Protein AF-A0A7V9AVA5-F1 (afdb_monomer_lite)

Secondary structure (DSSP, 8-state):
--HHHHHHTT-S-HHHHHHHHHHHTT-HHHHHHHHHHHHHHHHHHHHH-PPPPHHHHHHHHHHHHHHH--

Radius of gyration: 18.85 Å; chains: 1; bounding box: 37×27×44 Å

Structure (mmCIF, N/CA/C/O backbone):
data_AF-A0A7V9AVA5-F1
#
_entry.id   AF-A0A7V9AVA5-F1
#
loop_
_atom_site.group_PDB
_atom_site.id
_atom_site.type_symbol
_atom_site.label_atom_id
_atom_site.label_alt_id
_atom_site.label_comp_id
_atom_site.label_asym_id
_atom_site.label_entity_id
_atom_site.label_seq_id
_atom_site.pdbx_PDB_ins_code
_atom_site.Cartn_x
_atom_site.Cartn_y
_atom_site.Cartn_z
_atom_site.occupancy
_atom_site.B_iso_or_equiv
_atom_site.auth_seq_id
_atom_site.auth_comp_id
_atom_site.auth_asym_id
_atom_site.auth_atom_id
_atom_site.pdbx_PDB_model_num
ATOM 1 N N . MET A 1 1 ? -4.477 10.528 -7.585 1.00 58.38 1 MET A N 1
ATOM 2 C CA . MET A 1 1 ? -3.449 9.591 -7.082 1.00 58.38 1 MET A CA 1
ATOM 3 C C . MET A 1 1 ? -4.121 8.404 -6.389 1.00 58.38 1 MET A C 1
ATOM 5 O O . MET A 1 1 ? -3.942 8.225 -5.196 1.00 58.38 1 MET A O 1
ATOM 9 N N . ARG A 1 2 ? -4.943 7.631 -7.112 1.00 80.81 2 ARG A N 1
ATOM 10 C CA . ARG A 1 2 ? -5.739 6.548 -6.507 1.00 80.81 2 ARG A CA 1
ATOM 11 C C . ARG A 1 2 ? -5.104 5.167 -6.704 1.00 80.81 2 ARG A C 1
ATOM 13 O O . ARG A 1 2 ? -5.052 4.397 -5.767 1.00 80.81 2 ARG A O 1
ATOM 20 N N . LEU A 1 3 ? -4.449 4.953 -7.850 1.00 90.25 3 LEU A N 1
ATOM 21 C CA . LEU A 1 3 ? -3.812 3.685 -8.227 1.00 90.25 3 LEU A CA 1
ATOM 22 C C . LEU A 1 3 ? -2.882 3.086 -7.155 1.00 90.25 3 LEU A C 1
ATOM 24 O O . LEU A 1 3 ? -3.017 1.919 -6.828 1.00 90.25 3 LEU A O 1
ATOM 28 N N . LEU A 1 4 ? -1.938 3.861 -6.602 1.00 91.56 4 LEU A N 1
ATOM 29 C CA . LEU A 1 4 ? -1.008 3.339 -5.586 1.00 91.56 4 LEU A CA 1
ATOM 30 C C . LEU A 1 4 ? -1.698 3.073 -4.242 1.00 91.56 4 LEU A C 1
ATOM 32 O O . LEU A 1 4 ? -1.296 2.154 -3.538 1.00 91.56 4 LEU A O 1
ATOM 36 N N . ALA A 1 5 ? -2.717 3.865 -3.896 1.00 89.81 5 ALA A N 1
ATOM 37 C CA . ALA A 1 5 ? -3.523 3.651 -2.698 1.00 89.81 5 ALA A CA 1
ATOM 38 C C . ALA A 1 5 ? -4.339 2.362 -2.839 1.00 89.81 5 ALA A C 1
ATOM 40 O O . ALA A 1 5 ? -4.182 1.453 -2.032 1.00 89.81 5 ALA A O 1
ATOM 41 N N . ASP A 1 6 ? -5.101 2.248 -3.931 1.00 93.62 6 ASP A N 1
ATOM 42 C CA . ASP A 1 6 ? -5.905 1.072 -4.254 1.00 93.62 6 ASP A CA 1
ATOM 43 C C . ASP A 1 6 ? -5.013 -0.184 -4.372 1.00 93.62 6 ASP A C 1
ATOM 45 O O . ASP A 1 6 ? -5.411 -1.262 -3.945 1.00 93.62 6 ASP A O 1
ATOM 49 N N . PHE A 1 7 ? -3.784 -0.064 -4.895 1.00 94.25 7 PHE A N 1
ATOM 50 C CA . PHE A 1 7 ? -2.815 -1.167 -4.945 1.00 94.25 7 PHE A CA 1
ATOM 51 C C . PHE A 1 7 ? -2.362 -1.613 -3.550 1.00 94.25 7 PHE A C 1
ATOM 53 O O . PHE A 1 7 ? -2.377 -2.802 -3.253 1.00 94.25 7 PHE A O 1
ATOM 60 N N . ILE A 1 8 ?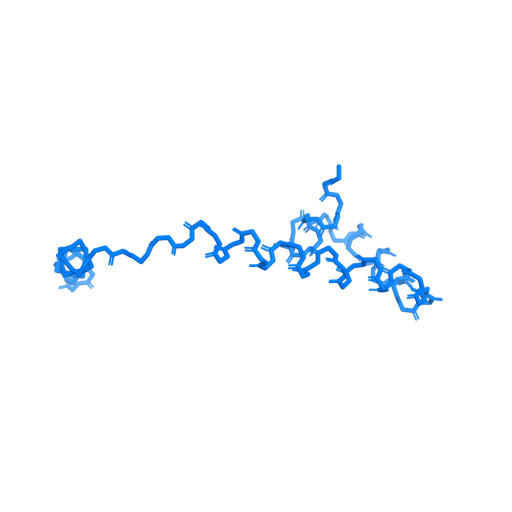 -1.986 -0.673 -2.674 1.00 90.88 8 ILE A N 1
ATOM 61 C CA . ILE A 1 8 ? -1.557 -0.980 -1.296 1.00 90.88 8 ILE A CA 1
ATOM 62 C C . ILE A 1 8 ? -2.708 -1.569 -0.473 1.00 90.88 8 ILE A C 1
ATOM 64 O O . ILE A 1 8 ? -2.479 -2.437 0.366 1.00 90.88 8 ILE A O 1
ATOM 68 N N . GLU A 1 9 ? -3.932 -1.099 -0.706 1.00 91.38 9 GLU A N 1
ATOM 69 C CA . GLU A 1 9 ? -5.140 -1.570 -0.027 1.00 91.38 9 GLU A CA 1
ATOM 70 C C . GLU A 1 9 ? -5.728 -2.849 -0.650 1.00 91.38 9 GLU A C 1
ATOM 72 O O . GLU A 1 9 ? -6.708 -3.379 -0.131 1.00 91.38 9 GLU A O 1
ATOM 77 N N . GLY A 1 10 ? -5.149 -3.361 -1.745 1.00 92.81 10 GLY A N 1
ATOM 78 C CA . GLY A 1 10 ? -5.641 -4.554 -2.442 1.00 92.81 10 GLY A CA 1
ATOM 79 C C . GLY A 1 10 ? -7.018 -4.368 -3.094 1.00 92.81 10 GLY A C 1
ATOM 80 O O . GLY A 1 10 ? -7.757 -5.332 -3.263 1.00 92.81 10 GLY A O 1
ATOM 81 N N . GLN A 1 11 ? -7.382 -3.130 -3.432 1.00 96.19 11 GLN A N 1
ATOM 82 C CA . GLN A 1 11 ? -8.677 -2.740 -4.002 1.00 96.19 11 GLN A CA 1
ATOM 83 C C . GLN A 1 11 ? -8.677 -2.658 -5.532 1.00 96.19 11 GLN A C 1
ATOM 85 O O . GLN A 1 11 ? -9.718 -2.377 -6.130 1.00 96.19 11 GLN A O 1
ATOM 90 N N . LEU A 1 12 ? -7.532 -2.883 -6.182 1.00 96.25 12 LEU A N 1
ATOM 91 C CA . LEU A 1 12 ? -7.486 -2.926 -7.639 1.00 96.25 12 LEU A CA 1
ATOM 92 C C . LEU A 1 12 ? -8.205 -4.164 -8.190 1.00 96.25 12 LEU A C 1
ATOM 94 O O . LEU A 1 12 ? -8.109 -5.246 -7.603 1.00 96.25 12 LEU A O 1
ATOM 98 N N . PRO A 1 13 ? -8.865 -4.043 -9.357 1.00 96.62 13 PRO A N 1
ATOM 99 C CA . PRO A 1 13 ? -9.289 -5.204 -10.123 1.00 96.62 13 PRO A CA 1
ATOM 100 C C . PRO A 1 13 ? -8.106 -6.163 -10.364 1.00 96.62 13 PRO A C 1
ATOM 102 O O . PRO A 1 13 ? -6.987 -5.689 -10.587 1.00 96.62 13 PRO A O 1
ATOM 105 N N . PRO A 1 14 ? -8.321 -7.493 -10.375 1.00 95.44 14 PRO A N 1
ATOM 106 C CA . PRO A 1 14 ? -7.237 -8.473 -10.495 1.00 95.44 14 PRO A CA 1
ATOM 107 C C . PRO A 1 14 ? -6.314 -8.248 -11.700 1.00 95.44 14 PRO A C 1
ATOM 109 O O . PRO A 1 14 ? -5.095 -8.354 -11.573 1.00 95.44 14 PRO A O 1
ATOM 112 N N . ASP A 1 15 ? -6.885 -7.879 -12.848 1.00 96.50 15 ASP A N 1
ATOM 113 C CA . ASP A 1 15 ? -6.127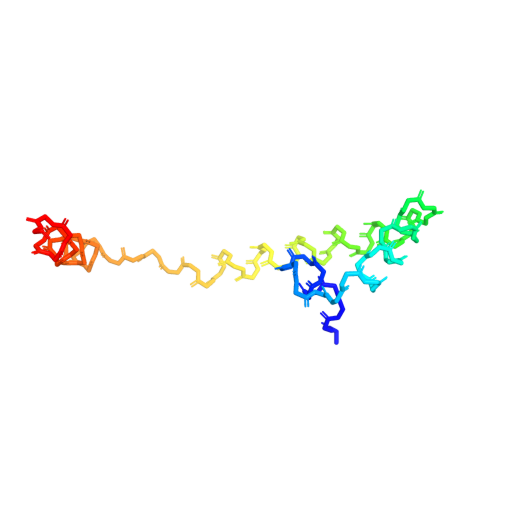 -7.636 -14.079 1.00 96.50 15 ASP A CA 1
ATOM 114 C C . ASP A 1 15 ? -5.204 -6.413 -13.954 1.00 96.50 15 ASP A C 1
ATOM 116 O O . ASP A 1 15 ? -4.056 -6.438 -14.403 1.00 96.50 15 ASP A O 1
ATOM 120 N N . GLU A 1 16 ? -5.675 -5.350 -13.296 1.00 95.94 16 GLU A N 1
ATOM 121 C CA . GLU A 1 16 ? -4.880 -4.144 -13.046 1.00 95.94 16 GLU A CA 1
ATOM 122 C C . GLU A 1 16 ? -3.791 -4.395 -12.003 1.00 95.94 16 GLU A C 1
ATOM 124 O O . GLU A 1 16 ? -2.659 -3.931 -12.166 1.00 95.94 16 GLU A O 1
ATOM 129 N N . HIS A 1 17 ? -4.108 -5.169 -10.963 1.00 96.25 17 HIS A N 1
ATOM 130 C CA . HIS A 1 17 ? -3.140 -5.570 -9.950 1.00 96.25 17 HIS A CA 1
ATOM 131 C C . HIS A 1 17 ? -1.983 -6.355 -10.582 1.00 96.25 17 HIS A C 1
ATOM 133 O O . HIS A 1 17 ? -0.820 -5.989 -10.407 1.00 96.25 17 HIS A O 1
ATOM 139 N N . ALA A 1 18 ? -2.293 -7.370 -11.395 1.00 96.62 18 ALA A N 1
ATOM 140 C CA . ALA A 1 18 ? -1.292 -8.187 -12.077 1.00 96.62 18 ALA A CA 1
ATOM 141 C C . ALA A 1 18 ? -0.443 -7.371 -13.070 1.00 96.62 18 ALA A C 1
ATOM 143 O O . ALA A 1 18 ? 0.777 -7.551 -13.153 1.00 96.62 18 ALA A O 1
ATOM 144 N N . ALA A 1 19 ? -1.062 -6.447 -13.814 1.00 96.88 19 ALA A N 1
ATOM 145 C CA . ALA A 1 19 ? -0.343 -5.557 -14.723 1.00 96.88 19 ALA A CA 1
ATOM 146 C C . ALA A 1 19 ? 0.641 -4.644 -13.971 1.00 96.88 19 ALA A C 1
ATOM 148 O O . ALA A 1 19 ? 1.785 -4.461 -14.406 1.00 96.88 19 ALA A O 1
ATOM 149 N N . LEU A 1 20 ? 0.223 -4.104 -12.823 1.00 96.31 20 LEU A N 1
ATOM 150 C CA . LEU A 1 20 ? 1.066 -3.253 -11.993 1.00 96.31 20 LEU A CA 1
ATOM 151 C C . LEU A 1 20 ? 2.205 -4.046 -11.337 1.00 96.31 20 LEU A C 1
ATOM 153 O O . LEU A 1 20 ? 3.348 -3.591 -11.365 1.00 96.31 20 LEU A O 1
ATOM 157 N N . GLU A 1 21 ? 1.947 -5.253 -10.834 1.00 96.69 21 GLU A N 1
ATOM 158 C CA . GLU A 1 21 ? 2.993 -6.148 -10.320 1.00 96.69 21 GLU A CA 1
ATOM 159 C C . GLU A 1 21 ? 4.038 -6.483 -11.390 1.00 96.69 21 GLU A C 1
ATOM 161 O O . GLU A 1 21 ? 5.242 -6.400 -11.131 1.00 96.69 21 GLU A O 1
ATOM 166 N N . ASN A 1 22 ? 3.601 -6.791 -12.616 1.00 97.50 22 ASN A N 1
ATOM 167 C CA . ASN A 1 22 ? 4.507 -7.055 -13.734 1.00 97.50 22 ASN A CA 1
ATOM 168 C C . ASN A 1 22 ? 5.414 -5.850 -14.028 1.00 97.50 22 ASN A C 1
ATOM 170 O O . ASN A 1 22 ? 6.619 -6.006 -14.244 1.00 97.50 22 ASN A O 1
ATOM 174 N N . HIS A 1 23 ? 4.852 -4.640 -13.992 1.00 96.44 23 HIS A N 1
ATOM 175 C CA . HIS A 1 23 ? 5.616 -3.412 -14.170 1.00 96.44 23 HIS A CA 1
ATOM 176 C C . HIS A 1 23 ? 6.631 -3.199 -13.037 1.00 96.44 23 HIS A C 1
ATOM 178 O O . HIS A 1 23 ? 7.810 -2.938 -13.297 1.00 96.44 23 HIS A O 1
ATOM 184 N N . LEU A 1 24 ? 6.198 -3.343 -11.782 1.00 96.56 24 LEU A N 1
ATOM 185 C CA . LEU A 1 24 ? 7.051 -3.171 -10.604 1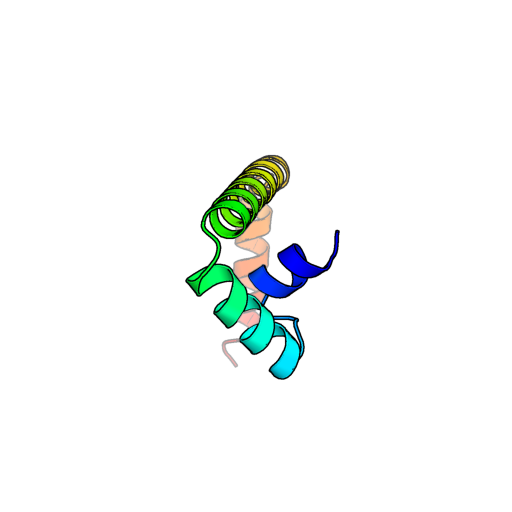.00 96.56 24 LEU A CA 1
ATOM 186 C C . LEU A 1 24 ? 8.208 -4.178 -10.581 1.00 96.56 24 LEU A C 1
ATOM 188 O 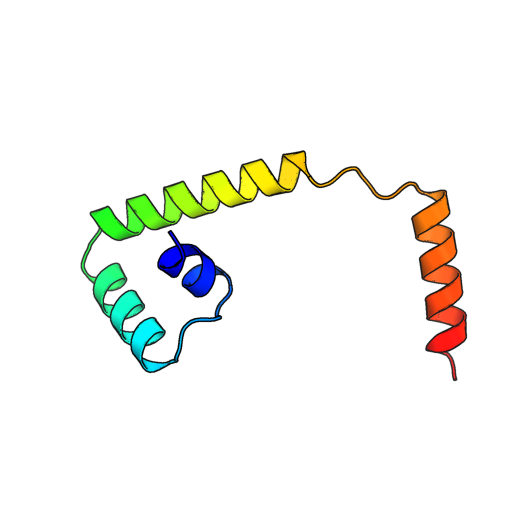O . LEU A 1 24 ? 9.312 -3.822 -10.174 1.00 96.56 24 LEU A O 1
ATOM 192 N N . ALA A 1 25 ? 8.010 -5.389 -11.107 1.00 97.31 25 ALA A N 1
ATOM 193 C CA . ALA A 1 25 ? 9.072 -6.384 -11.253 1.00 97.31 25 ALA A CA 1
ATOM 194 C C . ALA A 1 25 ? 10.192 -5.959 -12.227 1.00 97.31 25 ALA A C 1
ATOM 196 O O . ALA A 1 25 ? 11.292 -6.509 -12.179 1.00 97.31 25 ALA A O 1
ATOM 197 N N . ARG A 1 26 ? 9.933 -4.994 -13.121 1.00 97.56 26 ARG A N 1
ATOM 198 C CA . ARG A 1 26 ? 10.853 -4.589 -14.201 1.00 97.56 26 ARG A CA 1
ATOM 199 C C . ARG A 1 26 ? 11.323 -3.136 -14.097 1.00 97.56 26 ARG A C 1
ATOM 201 O O . ARG A 1 26 ? 12.226 -2.747 -14.834 1.00 97.56 26 ARG A O 1
ATOM 208 N N . CYS A 1 27 ? 10.737 -2.333 -13.207 1.00 97.94 27 CYS A N 1
ATOM 209 C CA . CYS A 1 27 ? 10.990 -0.896 -13.116 1.00 97.94 27 CYS A CA 1
ATOM 210 C C . CYS A 1 27 ? 11.379 -0.459 -11.694 1.00 97.94 27 CYS A C 1
ATOM 212 O O . CYS A 1 27 ? 10.532 -0.189 -10.840 1.00 97.94 27 CYS A O 1
ATOM 214 N N . SER A 1 28 ? 12.683 -0.306 -11.449 1.00 95.75 28 SER A N 1
ATOM 215 C CA . SER A 1 28 ? 13.228 0.129 -10.152 1.00 95.75 28 SER A CA 1
ATOM 216 C C . SER A 1 28 ? 12.794 1.542 -9.738 1.00 95.75 28 SER A C 1
ATOM 218 O O . SER A 1 28 ? 12.642 1.824 -8.545 1.00 95.75 28 SER A O 1
ATOM 220 N N . SER A 1 29 ? 12.550 2.430 -10.707 1.00 96.38 29 SER A N 1
ATOM 221 C CA . SER A 1 29 ? 12.051 3.786 -10.453 1.00 96.38 29 SER A CA 1
ATOM 222 C C . SER A 1 29 ? 10.642 3.757 -9.853 1.00 96.38 29 SER A C 1
ATOM 224 O O . SER A 1 29 ? 10.395 4.388 -8.825 1.00 96.38 29 SER A O 1
ATOM 226 N N . CYS A 1 30 ? 9.744 2.946 -10.413 1.00 96.06 30 CYS A N 1
ATOM 227 C CA . CYS A 1 30 ? 8.380 2.813 -9.904 1.00 96.06 30 CYS A CA 1
ATOM 228 C C . CYS A 1 30 ? 8.331 2.089 -8.555 1.00 96.06 30 CYS A C 1
ATOM 230 O O . CYS A 1 30 ? 7.546 2.474 -7.692 1.00 96.06 30 CYS A O 1
ATOM 232 N N . VAL A 1 31 ? 9.229 1.128 -8.308 1.00 96.19 31 VAL A N 1
ATOM 233 C CA . VAL A 1 31 ? 9.399 0.542 -6.965 1.00 96.19 31 VAL A CA 1
ATOM 234 C C . VAL A 1 31 ? 9.824 1.603 -5.951 1.00 96.19 31 VAL A C 1
ATOM 236 O O . VAL A 1 31 ? 9.294 1.648 -4.842 1.00 96.19 31 VAL A O 1
ATOM 239 N N . THR A 1 32 ? 10.758 2.482 -6.321 1.00 96.50 32 THR A N 1
ATOM 240 C CA . THR A 1 32 ? 11.175 3.597 -5.458 1.00 96.50 32 THR A CA 1
ATOM 241 C C . THR A 1 32 ? 10.002 4.528 -5.163 1.00 96.50 32 THR A C 1
ATOM 243 O O . THR A 1 32 ? 9.777 4.883 -4.010 1.00 96.50 32 THR A O 1
ATOM 246 N N . GLN A 1 33 ? 9.204 4.866 -6.178 1.00 93.88 33 GLN A N 1
ATOM 247 C CA . GLN A 1 33 ? 8.018 5.704 -6.009 1.00 93.88 33 GLN A CA 1
ATOM 248 C C . GLN A 1 33 ? 6.970 5.060 -5.088 1.00 93.88 33 GLN A C 1
ATOM 250 O O . GLN A 1 33 ? 6.439 5.740 -4.209 1.00 93.88 33 GLN A O 1
ATOM 255 N N . LEU A 1 34 ? 6.704 3.759 -5.248 1.00 94.75 34 LEU A N 1
ATOM 256 C CA . LEU A 1 34 ? 5.788 3.011 -4.386 1.00 94.75 34 LEU A CA 1
ATOM 257 C C . LEU A 1 34 ? 6.252 3.042 -2.925 1.00 94.75 34 LEU A C 1
ATOM 259 O O . LEU A 1 34 ? 5.449 3.327 -2.039 1.00 94.75 34 LEU A O 1
ATOM 263 N N . LYS A 1 35 ? 7.547 2.816 -2.674 1.00 94.75 35 LYS A N 1
ATOM 264 C CA . LYS A 1 35 ? 8.124 2.883 -1.322 1.00 94.75 35 LYS A CA 1
ATOM 265 C C . LYS A 1 35 ? 7.977 4.271 -0.706 1.00 94.75 35 LYS A C 1
ATOM 267 O O . LYS A 1 35 ? 7.545 4.378 0.437 1.00 94.75 35 LYS A O 1
ATOM 272 N N . THR A 1 36 ? 8.275 5.328 -1.464 1.00 94.88 36 THR A N 1
ATOM 273 C CA . THR A 1 36 ? 8.085 6.710 -1.000 1.00 94.88 36 THR A CA 1
ATOM 274 C C . THR A 1 36 ? 6.633 6.958 -0.604 1.00 94.88 36 THR A C 1
ATOM 276 O O . THR A 1 36 ? 6.372 7.486 0.474 1.00 94.88 36 THR A O 1
ATOM 279 N N . TYR A 1 37 ? 5.685 6.527 -1.439 1.00 93.56 37 TYR A N 1
ATOM 280 C CA . TYR A 1 37 ? 4.263 6.679 -1.151 1.00 93.56 37 TYR A CA 1
ATOM 281 C C . TYR A 1 37 ? 3.836 5.899 0.106 1.00 93.56 37 TYR A C 1
ATOM 283 O O . TYR A 1 37 ? 3.174 6.467 0.974 1.00 93.56 37 TYR A O 1
ATOM 291 N N . GLN A 1 38 ? 4.280 4.645 0.263 1.00 92.88 38 GLN A N 1
ATOM 292 C CA . GLN A 1 38 ? 4.049 3.843 1.474 1.00 92.88 38 GLN A CA 1
ATOM 293 C C . GLN A 1 38 ? 4.572 4.542 2.736 1.00 92.88 38 GLN A C 1
ATOM 295 O O . GLN A 1 38 ? 3.871 4.588 3.748 1.00 92.88 38 GLN A O 1
ATOM 300 N N . SER A 1 39 ? 5.770 5.134 2.681 1.00 92.56 39 SER A N 1
ATOM 301 C CA . SER A 1 39 ? 6.322 5.904 3.800 1.00 92.56 39 SER A CA 1
ATOM 302 C C . SER A 1 39 ? 5.476 7.134 4.124 1.00 92.56 39 SER A C 1
ATOM 304 O O . SER A 1 39 ? 5.186 7.375 5.293 1.00 92.56 39 SER A O 1
ATOM 306 N N . THR A 1 40 ? 5.025 7.886 3.115 1.00 91.50 40 THR A N 1
ATOM 307 C CA . THR A 1 40 ? 4.126 9.032 3.322 1.00 91.50 40 THR A CA 1
ATOM 308 C C . THR A 1 40 ? 2.821 8.606 3.994 1.00 91.50 40 THR A C 1
ATOM 310 O O . THR A 1 40 ? 2.418 9.226 4.975 1.00 91.50 40 THR A O 1
ATOM 313 N N . VAL A 1 41 ? 2.184 7.529 3.521 1.00 88.00 41 VAL A N 1
ATOM 314 C CA . VAL A 1 41 ? 0.950 6.995 4.124 1.00 88.00 41 VAL A CA 1
ATOM 315 C C . VAL A 1 41 ? 1.185 6.559 5.570 1.00 88.00 41 VAL A C 1
ATOM 317 O O . VAL A 1 41 ? 0.379 6.879 6.441 1.00 88.00 41 VAL A O 1
ATOM 320 N N . SER A 1 42 ? 2.303 5.884 5.852 1.00 87.12 42 SER A N 1
ATOM 321 C CA . SER A 1 42 ? 2.656 5.467 7.212 1.00 87.12 42 SER A CA 1
ATOM 322 C C . SER A 1 42 ? 2.818 6.662 8.154 1.00 87.12 42 SER A C 1
ATOM 324 O O . SER A 1 42 ? 2.280 6.635 9.255 1.00 87.12 42 SER A O 1
ATOM 326 N N . ILE A 1 43 ? 3.515 7.719 7.725 1.00 88.62 43 ILE A N 1
ATOM 327 C CA . ILE A 1 43 ? 3.693 8.941 8.526 1.00 88.62 43 ILE A CA 1
ATOM 328 C C . ILE A 1 43 ? 2.336 9.599 8.795 1.00 88.62 43 ILE A C 1
ATOM 330 O O . ILE A 1 43 ? 2.022 9.936 9.934 1.00 88.62 43 ILE A O 1
ATOM 334 N N . LEU A 1 44 ? 1.496 9.742 7.770 1.00 86.88 44 LEU A N 1
ATOM 335 C CA . LEU A 1 44 ? 0.167 10.333 7.937 1.00 86.88 44 LEU A CA 1
ATOM 336 C C . LEU A 1 44 ? -0.710 9.514 8.894 1.00 86.88 44 LEU A C 1
ATOM 338 O O . LEU A 1 44 ? -1.426 10.101 9.702 1.00 86.88 44 LEU A O 1
ATOM 342 N N . ARG A 1 45 ? -0.611 8.178 8.870 1.00 82.62 45 ARG A N 1
ATOM 343 C CA . ARG A 1 45 ? -1.322 7.308 9.818 1.00 82.62 45 ARG A CA 1
ATOM 344 C C . ARG A 1 45 ? -0.873 7.545 11.260 1.00 82.62 45 ARG A C 1
ATOM 346 O O . ARG A 1 45 ? -1.725 7.665 12.129 1.00 82.62 45 ARG A O 1
ATOM 353 N N . THR A 1 46 ? 0.431 7.707 11.501 1.00 81.12 46 THR A N 1
ATOM 354 C CA . THR A 1 46 ? 0.950 7.989 12.855 1.00 81.12 46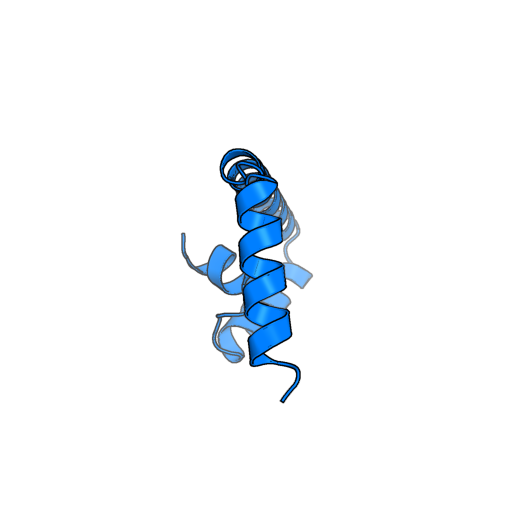 THR A CA 1
ATOM 355 C C . THR A 1 46 ? 0.505 9.340 13.415 1.00 81.12 46 THR A C 1
ATOM 357 O O . THR A 1 46 ? 0.451 9.505 14.625 1.00 81.12 46 THR A O 1
ATOM 360 N N . ILE A 1 47 ? 0.169 10.305 12.554 1.00 78.00 47 ILE A N 1
ATOM 361 C CA . ILE A 1 47 ? -0.349 11.614 12.980 1.00 78.00 47 ILE A CA 1
ATOM 362 C C . ILE A 1 47 ? -1.839 11.522 13.355 1.00 78.00 47 ILE A C 1
ATOM 364 O O . ILE A 1 47 ? -2.307 12.292 14.187 1.00 78.00 47 ILE A O 1
ATOM 368 N N . GLY A 1 48 ? -2.589 10.602 12.737 1.00 64.94 48 GLY A N 1
ATOM 369 C CA . GLY A 1 48 ? -4.029 10.426 12.959 1.00 64.94 48 GLY A CA 1
ATOM 370 C C . GLY A 1 48 ? -4.406 9.413 14.045 1.00 64.94 48 GLY A C 1
ATOM 371 O O . GLY A 1 48 ? -5.563 9.380 14.455 1.00 64.94 48 GLY A O 1
ATOM 372 N N . GLU A 1 49 ? -3.467 8.589 14.510 1.00 61.56 49 GLU A N 1
ATOM 373 C CA . GLU A 1 49 ? -3.664 7.695 15.656 1.00 61.56 49 GLU A CA 1
ATOM 374 C C . GLU A 1 49 ? -3.488 8.480 16.964 1.00 61.56 49 GLU A C 1
ATOM 376 O O . GLU A 1 49 ? -2.481 8.366 17.658 1.00 61.56 49 GLU A O 1
ATOM 381 N N . GLU A 1 50 ? -4.483 9.296 17.315 1.00 65.56 50 GLU A N 1
ATOM 382 C CA . GLU A 1 50 ? -4.677 9.669 18.716 1.00 65.56 50 GLU A CA 1
ATOM 383 C C . GLU A 1 50 ? -5.002 8.371 19.472 1.00 65.56 50 GLU A C 1
ATOM 385 O O . GLU A 1 50 ? -5.944 7.656 19.110 1.00 65.56 50 GLU A O 1
ATOM 390 N N . GLU A 1 51 ? -4.170 7.990 20.449 1.00 66.38 51 GLU A N 1
ATOM 391 C CA . GLU A 1 51 ? -4.399 6.764 21.212 1.00 66.38 51 GLU A CA 1
ATOM 392 C C . GLU A 1 51 ? -5.816 6.794 21.792 1.00 66.38 51 GLU A C 1
ATOM 394 O O . GLU A 1 51 ? -6.193 7.733 22.491 1.00 66.38 51 GLU A O 1
ATOM 399 N N . LEU A 1 52 ? -6.611 5.759 21.491 1.00 71.62 52 LEU A N 1
ATOM 400 C CA . LEU A 1 52 ? -7.939 5.590 22.078 1.00 71.62 52 LEU A CA 1
ATOM 401 C C . LEU A 1 52 ? -7.829 5.752 23.602 1.00 71.62 52 LEU A C 1
ATOM 403 O O . LEU A 1 52 ? -7.119 4.937 24.210 1.00 71.62 52 LEU A O 1
ATOM 407 N N . PRO A 1 53 ? -8.545 6.722 24.211 1.00 82.44 53 PRO A N 1
ATOM 408 C CA . PRO A 1 53 ? -8.540 6.904 25.653 1.00 82.44 53 PRO A CA 1
ATOM 409 C C . PRO A 1 53 ? -8.831 5.580 26.348 1.00 82.44 53 PRO A C 1
ATOM 411 O O . PRO A 1 53 ? -9.675 4.793 25.891 1.00 82.44 53 PRO A O 1
ATOM 414 N N . GLU A 1 54 ? -8.112 5.314 27.433 1.00 78.38 54 GLU A N 1
ATOM 415 C CA . GLU A 1 54 ? -8.167 4.031 28.121 1.00 78.38 54 GLU A CA 1
ATOM 416 C C . GLU A 1 54 ? -9.613 3.681 28.514 1.00 78.38 54 GLU A C 1
ATOM 418 O O . GLU A 1 54 ? -10.073 2.561 28.280 1.00 78.38 54 GLU A O 1
ATOM 423 N N . GLU A 1 55 ? -10.389 4.661 28.977 1.00 85.69 55 GLU A N 1
ATOM 424 C CA . GLU A 1 55 ? -11.799 4.516 29.345 1.00 85.69 55 GLU A CA 1
ATOM 425 C C . GLU A 1 5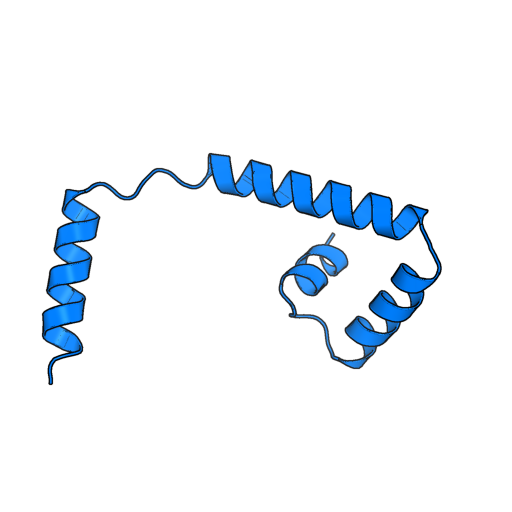5 ? -12.665 4.042 28.170 1.00 85.69 55 GLU A C 1
ATOM 427 O O . GLU A 1 55 ? -13.552 3.192 28.329 1.00 85.69 55 GLU A O 1
ATOM 432 N N . LEU A 1 56 ? -12.393 4.559 26.968 1.00 84.19 56 LEU A N 1
ATOM 433 C CA . LEU A 1 56 ? -13.116 4.182 25.758 1.00 84.19 56 LEU A CA 1
ATOM 434 C C . LEU A 1 56 ? -12.751 2.753 25.338 1.00 84.19 56 LEU A C 1
ATOM 436 O O . LEU A 1 56 ? -13.634 1.972 24.978 1.00 84.19 56 LEU A O 1
ATOM 440 N N . ARG A 1 57 ? -11.475 2.369 25.473 1.00 84.94 57 ARG A N 1
ATOM 441 C CA . ARG A 1 57 ? -11.000 0.998 25.233 1.00 84.94 57 ARG A CA 1
ATOM 442 C C . ARG A 1 57 ? -11.659 -0.006 26.185 1.00 84.94 57 ARG A C 1
ATOM 444 O O . ARG A 1 57 ? -12.129 -1.051 25.729 1.00 84.94 57 ARG A O 1
ATOM 451 N N . TRP A 1 58 ? -11.744 0.306 27.481 1.00 86.62 58 TRP A N 1
ATOM 452 C CA . TRP A 1 58 ? -12.431 -0.533 28.474 1.00 86.62 58 TRP A CA 1
ATOM 453 C C . TRP A 1 58 ? -13.923 -0.671 28.173 1.00 86.62 58 TRP A C 1
ATOM 455 O O . TRP A 1 58 ? -14.457 -1.783 28.194 1.00 86.62 58 TRP A O 1
ATOM 465 N N . THR A 1 59 ? -14.579 0.440 27.836 1.00 88.38 59 THR A N 1
ATOM 466 C CA . THR A 1 59 ? -16.004 0.456 27.485 1.00 88.38 59 THR A CA 1
ATOM 467 C C . THR A 1 59 ? -16.277 -0.425 26.268 1.00 88.38 59 THR A C 1
ATOM 469 O O . THR A 1 59 ? -17.130 -1.313 26.337 1.00 88.38 59 THR A O 1
ATOM 472 N N . LEU A 1 60 ? -15.513 -0.249 25.185 1.00 88.06 60 LEU A N 1
ATOM 473 C CA . LEU A 1 60 ? -15.653 -1.039 23.960 1.00 88.06 60 LEU A CA 1
ATOM 474 C C . LEU A 1 60 ? -15.404 -2.529 24.206 1.00 88.06 60 LEU A C 1
ATOM 476 O O . LEU A 1 60 ? -16.200 -3.353 23.758 1.00 88.06 60 LEU A O 1
ATOM 480 N N . ARG A 1 61 ? -14.360 -2.883 24.969 1.00 87.75 61 ARG A N 1
ATOM 481 C CA . ARG A 1 61 ? -14.088 -4.281 25.329 1.00 87.75 61 ARG A CA 1
ATOM 482 C C . ARG A 1 61 ? -15.253 -4.896 26.102 1.00 87.75 61 ARG A C 1
ATOM 484 O O . ARG A 1 61 ? -15.766 -5.932 25.699 1.00 87.75 61 ARG A O 1
ATOM 491 N N . SER A 1 62 ? -15.750 -4.201 27.128 1.00 88.06 62 SER A N 1
ATOM 492 C CA . SER A 1 62 ? -16.895 -4.675 27.918 1.00 88.06 62 SER A CA 1
ATOM 493 C C . SER A 1 62 ? -18.165 -4.866 27.079 1.00 88.06 62 SER A C 1
ATOM 495 O O . SER A 1 62 ? -18.960 -5.767 27.346 1.00 88.06 62 SER A O 1
ATOM 497 N N . PHE A 1 63 ? -18.362 -4.032 26.055 1.00 89.75 63 PHE A N 1
ATOM 498 C CA . PHE A 1 63 ? -19.492 -4.135 25.141 1.00 89.75 63 PHE A CA 1
ATOM 499 C C . PHE A 1 63 ? -19.366 -5.344 24.205 1.00 89.75 63 PHE A C 1
ATOM 501 O O . PHE A 1 63 ? -20.339 -6.082 24.042 1.00 89.75 63 PHE A O 1
ATOM 508 N N . VAL A 1 64 ? -18.186 -5.564 23.614 1.00 89.00 64 VAL A N 1
ATOM 509 C CA . VAL A 1 64 ? -17.921 -6.710 22.729 1.00 89.00 64 VAL A CA 1
ATOM 510 C C . VAL A 1 64 ? -18.020 -8.023 23.499 1.00 89.00 64 VAL A C 1
ATOM 512 O O . VAL A 1 64 ? -18.726 -8.920 23.048 1.00 89.00 64 VAL A O 1
ATOM 515 N N . ASP A 1 65 ? -17.424 -8.113 24.690 1.00 88.25 65 ASP A N 1
ATOM 516 C CA . ASP A 1 65 ? -17.481 -9.317 25.530 1.00 88.25 65 ASP A CA 1
ATOM 517 C C . ASP A 1 65 ? -18.933 -9.709 25.850 1.00 88.25 65 ASP A C 1
ATOM 519 O O . ASP A 1 65 ? -19.306 -10.878 25.779 1.00 88.25 65 ASP A O 1
ATOM 523 N N . ARG A 1 66 ? -19.803 -8.726 26.118 1.00 84.50 66 ARG A N 1
ATOM 524 C CA . ARG A 1 66 ? -21.240 -8.961 26.350 1.00 84.50 66 ARG A CA 1
ATOM 525 C C . ARG A 1 66 ? -22.003 -9.414 25.103 1.00 84.50 66 ARG A C 1
ATOM 527 O O . ARG A 1 66 ? -23.046 -10.043 25.241 1.00 84.50 66 ARG A O 1
ATOM 534 N N . ARG A 1 67 ? -21.543 -9.045 23.905 1.00 75.62 67 ARG A N 1
ATOM 535 C CA . ARG A 1 67 ? -22.222 -9.304 22.621 1.00 75.62 67 ARG A CA 1
ATOM 536 C C . ARG A 1 67 ? -21.724 -10.566 21.917 1.00 75.62 67 ARG A C 1
ATOM 538 O O . ARG A 1 67 ? -22.497 -11.161 21.178 1.00 75.62 67 ARG A O 1
ATOM 545 N N . CYS A 1 68 ? -20.463 -10.942 22.118 1.00 68.50 68 CYS A N 1
ATOM 546 C CA . CYS A 1 68 ? -19.827 -12.099 21.485 1.00 68.50 68 CYS A CA 1
ATOM 547 C C . CYS A 1 68 ? -19.779 -13.341 22.387 1.00 68.50 68 CYS A C 1
ATOM 549 O O . CYS A 1 68 ? -19.472 -14.419 21.891 1.00 68.50 68 CYS A O 1
ATOM 551 N N . ASN A 1 69 ? -20.102 -13.218 23.679 1.00 58.81 69 ASN A N 1
ATOM 552 C CA . ASN A 1 69 ? -20.224 -14.354 24.595 1.00 58.81 69 ASN A CA 1
ATOM 553 C C . ASN A 1 69 ? -21.667 -14.899 24.693 1.00 58.81 69 ASN A C 1
ATOM 555 O O . ASN A 1 69 ? -22.127 -15.220 25.790 1.00 58.81 69 ASN A O 1
ATOM 559 N N . ASN A 1 70 ? -22.389 -14.973 23.567 1.00 48.69 70 ASN A N 1
ATOM 560 C CA . ASN A 1 70 ? -23.689 -15.648 23.479 1.00 48.69 70 ASN A CA 1
ATOM 561 C C . ASN A 1 70 ? -23.808 -16.514 22.226 1.00 48.69 70 ASN A C 1
ATOM 563 O O . ASN A 1 70 ? -23.971 -15.927 21.133 1.00 48.69 70 ASN A O 1
#

pLDDT: mean 87.52, std 11.13, range [48.69, 97.94]

Foldseek 3Di:
DCLLVCQVVVNDDPVSNVVVVVVCVPDPPVVVVSVVVVVVVVVVVVVVCPDDPPVNVVVVVVVCCVVVVD

Sequence (70 aa):
MRLLADFIEGQLPPDEHAALENHLARCSSCVTQLKTYQSTVSILRTIGEEELPEELRWTLRSFVDRRCNN